Protein AF-A0A9Y2KYI3-F1 (afdb_monomer_lite)

Organism: NCBI:txid2997337

pLDDT: mean 72.44, std 17.0, range [38.25, 94.44]

Secondary structure (DSSP, 8-state):
---------------------------------S--TT---EEEEEEEEETTEEEEEEEESS--BTTTEEEEEEETTT--TTTTSTTHHHHH--PPPPP--GGG-SEEE--S-HHHHT-TT--EEEEEEEETTS-BS-TT-EEEEE-GGG-

Radius of gyration: 28.13 Å; chains: 1; bounding box: 109×30×49 Å

Sequence (151 aa):
MGHSKAIGCALFVALFLFTDGSFVNSVDGQESNACPVDGCLIEIMSVANDGDELAIGLKSNFNPDISKNHFHIWWGELFDVKQVSNNAETEHNVSQGNWHPMDAYPMYTTTGAASVAQRREAVSLCVSAADRNHDIIDPKEFVCLDVSDHF

Foldseek 3Di:
DDDDDDDDDDDPPPPPPPPPPPPPPPPVPLPAAQADPVGKAKDFPDWDDDDPWIWTAMDIPGDDDLQWKDKDKAQVVVDALQCQALCVCPPVVQDFFDDDRCVVPNIDILPGTRRSVVCVVGQKMKMAMATNSRGGPDSVRMDIDGRVVND

Structure (mmCIF, N/CA/C/O backbone):
data_AF-A0A9Y2KYI3-F1
#
_entry.id   AF-A0A9Y2KYI3-F1
#
loop_
_atom_site.group_PDB
_atom_site.id
_atom_site.type_symbol
_atom_site.label_atom_id
_atom_site.label_alt_id
_atom_site.label_comp_id
_atom_site.label_asym_id
_atom_site.label_entity_id
_atom_site.label_seq_id
_atom_site.pdbx_PDB_ins_code
_atom_site.Cartn_x
_atom_site.Cartn_y
_atom_site.Cartn_z
_atom_site.occupancy
_atom_site.B_iso_or_equiv
_atom_site.auth_seq_id
_atom_site.auth_comp_id
_atom_site.auth_asym_id
_atom_site.auth_atom_id
_atom_site.pdbx_PDB_model_num
ATOM 1 N N . MET A 1 1 ? 91.143 5.590 -21.441 1.00 47.62 1 MET A N 1
ATOM 2 C CA . MET A 1 1 ? 90.443 6.760 -22.015 1.00 47.62 1 MET A CA 1
ATOM 3 C C . MET A 1 1 ? 89.308 6.228 -22.870 1.00 47.62 1 MET A C 1
ATOM 5 O O . MET A 1 1 ? 89.528 5.830 -24.005 1.00 47.62 1 MET A O 1
ATOM 9 N N . GLY A 1 2 ? 88.154 6.036 -22.233 1.00 38.25 2 GLY A N 1
ATOM 10 C CA . GLY A 1 2 ? 87.016 5.307 -22.784 1.00 38.25 2 GLY A CA 1
ATOM 11 C C . GLY A 1 2 ? 85.987 6.234 -23.427 1.00 38.25 2 GLY A C 1
ATOM 12 O O . GLY A 1 2 ? 85.682 7.287 -22.885 1.00 38.25 2 GLY A O 1
ATOM 13 N N . HIS A 1 3 ? 85.514 5.785 -24.587 1.00 38.56 3 HIS A N 1
ATOM 14 C CA . HIS A 1 3 ? 84.215 5.985 -25.239 1.00 38.56 3 HIS A CA 1
ATOM 15 C C . HIS A 1 3 ? 83.508 7.350 -25.187 1.00 38.56 3 HIS A C 1
ATOM 17 O O . HIS A 1 3 ? 83.016 7.798 -24.159 1.00 38.56 3 HIS A O 1
ATOM 23 N N . SER A 1 4 ? 83.272 7.910 -26.377 1.00 41.19 4 SER A N 1
ATOM 24 C CA . SER A 1 4 ? 82.076 8.708 -26.673 1.00 41.19 4 SER A CA 1
ATOM 25 C C . SER A 1 4 ? 81.779 8.669 -28.171 1.00 41.19 4 SER A C 1
ATOM 27 O O . SER A 1 4 ? 82.349 9.425 -28.950 1.00 41.19 4 SER A O 1
ATOM 29 N N . LYS A 1 5 ? 80.887 7.762 -28.574 1.00 47.22 5 LYS A N 1
ATOM 30 C CA . LYS A 1 5 ? 80.081 7.866 -29.797 1.00 47.22 5 LYS A CA 1
ATOM 31 C C . LYS A 1 5 ? 78.775 7.116 -29.566 1.00 47.22 5 LYS A C 1
ATOM 33 O O . LYS A 1 5 ? 78.800 5.897 -29.476 1.00 47.22 5 LYS A O 1
ATOM 38 N N . ALA A 1 6 ? 77.681 7.863 -29.480 1.00 46.12 6 ALA A N 1
ATOM 39 C CA . ALA A 1 6 ? 76.383 7.561 -30.087 1.00 46.12 6 ALA A CA 1
ATOM 40 C C . ALA A 1 6 ? 75.366 8.578 -29.549 1.00 46.12 6 ALA A C 1
ATOM 42 O O . ALA A 1 6 ? 74.760 8.380 -28.501 1.00 46.12 6 ALA A O 1
ATOM 43 N N . ILE A 1 7 ? 75.204 9.687 -30.271 1.00 52.81 7 ILE A N 1
ATOM 44 C CA . ILE A 1 7 ? 73.983 10.488 -30.202 1.00 52.81 7 ILE A CA 1
ATOM 45 C C . ILE A 1 7 ? 73.019 9.815 -31.174 1.00 52.81 7 ILE A C 1
ATOM 47 O O . ILE A 1 7 ? 73.226 9.853 -32.384 1.00 52.81 7 ILE A O 1
ATOM 51 N N . GLY A 1 8 ? 72.009 9.155 -30.628 1.00 43.09 8 GLY A N 1
ATOM 52 C CA . GLY A 1 8 ? 70.874 8.627 -31.368 1.00 43.09 8 GLY A CA 1
ATOM 53 C C . GLY A 1 8 ? 69.627 8.926 -30.559 1.00 43.09 8 GLY A C 1
ATOM 54 O O . GLY A 1 8 ? 69.284 8.168 -29.658 1.00 43.09 8 GLY A O 1
ATOM 55 N N . CYS A 1 9 ? 69.004 10.073 -30.835 1.00 40.16 9 CYS A N 1
ATOM 56 C CA . CYS A 1 9 ? 67.708 10.447 -30.283 1.00 40.16 9 CYS A CA 1
ATOM 57 C C . CYS A 1 9 ? 66.686 9.348 -30.588 1.00 40.16 9 CYS A C 1
ATOM 59 O O . CYS A 1 9 ? 66.307 9.149 -31.742 1.00 40.16 9 CYS A O 1
ATOM 61 N N . ALA A 1 10 ? 66.231 8.651 -29.551 1.00 47.56 10 ALA A N 1
ATOM 62 C CA . ALA A 1 10 ? 65.051 7.811 -29.626 1.00 47.56 10 ALA A CA 1
ATOM 63 C C . ALA A 1 10 ? 63.814 8.705 -29.807 1.00 47.56 10 ALA A C 1
ATOM 65 O O . ALA A 1 10 ? 63.418 9.439 -28.903 1.00 47.56 10 ALA A O 1
ATOM 66 N N . LEU A 1 11 ? 63.215 8.641 -30.995 1.00 46.78 11 LEU A N 1
ATOM 67 C CA . LEU A 1 11 ? 61.845 9.071 -31.253 1.00 46.78 11 LEU A CA 1
ATOM 68 C C . LEU A 1 11 ? 60.899 8.149 -30.470 1.00 46.78 11 LEU A C 1
ATOM 70 O O . LEU A 1 11 ? 60.588 7.046 -30.913 1.00 46.78 11 LEU A O 1
ATOM 74 N N . PHE A 1 12 ? 60.448 8.596 -29.300 1.00 41.59 12 PHE A N 1
ATOM 75 C CA . PHE A 1 12 ? 59.276 8.022 -28.643 1.00 41.59 12 PHE A CA 1
ATOM 76 C C . PHE A 1 12 ? 58.031 8.502 -29.395 1.00 41.59 12 PHE A C 1
ATOM 78 O O . PHE A 1 12 ? 57.546 9.611 -29.185 1.00 41.59 12 PHE A O 1
ATOM 85 N N . VAL A 1 13 ? 57.522 7.670 -30.302 1.00 49.72 13 VAL A N 1
ATOM 86 C CA . VAL A 1 13 ? 56.170 7.834 -30.844 1.00 49.72 13 VAL A CA 1
ATOM 87 C C . VAL A 1 13 ? 55.204 7.370 -29.757 1.00 49.72 13 VAL A C 1
ATOM 89 O O . VAL A 1 13 ? 55.073 6.177 -29.495 1.00 49.72 13 VAL A O 1
ATOM 92 N N . ALA A 1 14 ? 54.566 8.327 -29.083 1.00 52.91 14 ALA A N 1
ATOM 93 C CA . ALA A 1 14 ? 53.454 8.064 -28.182 1.00 52.91 14 ALA A CA 1
ATOM 94 C C . ALA A 1 14 ? 52.261 7.571 -29.012 1.00 52.91 14 ALA A C 1
ATOM 96 O O . ALA A 1 14 ? 51.600 8.347 -29.701 1.00 52.91 14 ALA A O 1
ATOM 97 N N . LEU A 1 15 ? 52.013 6.263 -28.973 1.00 42.88 15 LEU A N 1
ATOM 98 C CA . LEU A 1 15 ? 50.813 5.660 -29.534 1.00 42.88 15 LEU A CA 1
ATOM 99 C C . LEU A 1 15 ? 49.657 5.928 -28.557 1.00 42.88 15 LEU A C 1
ATOM 101 O O . LEU A 1 15 ? 49.441 5.171 -27.612 1.00 42.88 15 LEU A O 1
ATOM 105 N N . PHE A 1 16 ? 48.940 7.037 -28.746 1.00 46.62 16 PHE A N 1
ATOM 106 C CA . PHE A 1 16 ? 47.641 7.234 -28.105 1.00 46.62 16 PHE A CA 1
ATOM 107 C C . PHE A 1 16 ? 46.645 6.280 -28.764 1.00 46.62 16 PHE A C 1
ATOM 109 O O . PHE A 1 16 ? 46.137 6.537 -29.854 1.00 46.62 16 PHE A O 1
ATOM 116 N N . LEU A 1 17 ? 46.394 5.148 -28.108 1.00 46.28 17 LEU A N 1
ATOM 117 C CA . LEU A 1 17 ? 45.220 4.332 -28.380 1.00 46.28 17 LEU A CA 1
ATOM 118 C C . LEU A 1 17 ? 44.003 5.135 -27.913 1.00 46.28 17 LEU A C 1
ATOM 120 O O . LEU A 1 17 ? 43.673 5.147 -26.730 1.00 46.28 17 LEU A O 1
ATOM 124 N N . PHE A 1 18 ? 43.355 5.830 -28.846 1.00 50.03 18 PHE A N 1
ATOM 125 C CA . PHE A 1 18 ? 41.971 6.246 -28.676 1.00 50.03 18 PHE A CA 1
ATOM 126 C C . PHE A 1 18 ? 41.128 4.973 -28.682 1.00 50.03 18 PHE A C 1
ATOM 128 O O . PHE A 1 18 ? 40.738 4.468 -29.732 1.00 50.03 18 PHE A O 1
ATOM 135 N N . THR A 1 19 ? 40.900 4.397 -27.505 1.00 50.91 19 THR A N 1
ATOM 136 C CA . THR A 1 19 ? 39.765 3.501 -27.339 1.00 50.91 19 THR A CA 1
ATOM 137 C C . THR A 1 19 ? 38.534 4.394 -27.298 1.00 50.91 19 THR A C 1
ATOM 139 O O . THR A 1 19 ? 38.193 4.925 -26.241 1.00 50.91 19 THR A O 1
ATOM 142 N N . ASP A 1 20 ? 37.882 4.565 -28.450 1.00 48.09 20 ASP A N 1
ATOM 143 C CA . ASP A 1 20 ? 36.452 4.881 -28.535 1.00 48.09 20 ASP A CA 1
ATOM 144 C C . ASP A 1 20 ? 35.681 3.695 -27.934 1.00 48.09 20 ASP A C 1
ATOM 146 O O . ASP A 1 20 ? 35.064 2.878 -28.613 1.00 48.09 20 ASP A O 1
ATOM 150 N N . GLY A 1 21 ? 35.812 3.541 -26.619 1.00 42.75 21 GLY A N 1
ATOM 151 C CA . GLY A 1 21 ? 34.959 2.70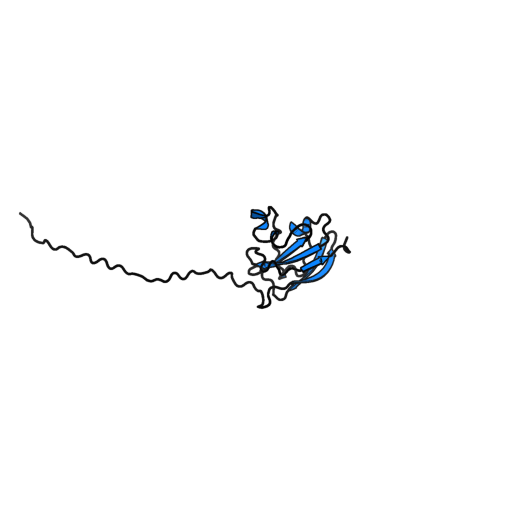0 -25.812 1.00 42.75 21 GLY A CA 1
ATOM 152 C C . GLY A 1 21 ? 33.750 3.544 -25.493 1.00 42.75 21 GLY A C 1
ATOM 153 O O . GLY A 1 21 ? 33.787 4.340 -24.558 1.00 42.75 21 GLY A O 1
ATOM 154 N N . SER A 1 22 ? 32.720 3.419 -26.326 1.00 48.00 22 SER A N 1
ATOM 155 C CA . SER A 1 22 ? 31.398 3.962 -26.065 1.00 48.00 22 SER A CA 1
ATOM 156 C C . SER A 1 22 ? 31.058 3.733 -24.596 1.00 48.00 22 SER A C 1
ATOM 158 O O . SER A 1 22 ? 30.997 2.590 -24.142 1.00 48.00 22 SER A O 1
ATOM 160 N N . PHE A 1 23 ? 30.867 4.822 -23.854 1.00 45.59 23 PHE A N 1
ATOM 161 C CA . PHE A 1 23 ? 30.216 4.771 -22.559 1.00 45.59 23 PHE A CA 1
ATOM 162 C C . PHE A 1 23 ? 28.802 4.255 -22.821 1.00 45.59 23 PHE A C 1
ATOM 164 O O . PHE A 1 23 ? 27.885 5.015 -23.128 1.00 45.59 23 PHE A O 1
ATOM 171 N N . VAL A 1 24 ? 28.629 2.937 -22.767 1.00 51.78 24 VAL A N 1
ATOM 172 C CA . VAL A 1 24 ? 27.343 2.365 -22.409 1.00 51.78 24 VAL A CA 1
ATOM 173 C C . VAL A 1 24 ? 27.111 2.872 -20.997 1.00 51.78 24 VAL A C 1
ATOM 175 O O . VAL A 1 24 ? 27.687 2.371 -20.036 1.00 51.78 24 VAL A O 1
ATOM 178 N N . ASN A 1 25 ? 26.320 3.939 -20.892 1.00 48.56 25 ASN A N 1
ATOM 179 C CA . ASN A 1 25 ? 25.523 4.150 -19.703 1.00 48.56 25 ASN A CA 1
ATOM 180 C C . ASN A 1 25 ? 24.726 2.859 -19.551 1.00 48.56 25 ASN A C 1
ATOM 182 O O . ASN A 1 25 ? 23.706 2.673 -20.216 1.00 48.56 25 ASN A O 1
ATOM 186 N N . SER A 1 26 ? 25.217 1.947 -18.719 1.00 45.19 26 SER A N 1
ATOM 187 C CA . SER A 1 26 ? 24.332 1.037 -18.026 1.00 45.19 26 SER A CA 1
ATOM 188 C C . SER A 1 26 ? 23.430 1.951 -17.208 1.00 45.19 26 SER A C 1
ATOM 190 O O . SER A 1 26 ? 23.752 2.347 -16.093 1.00 45.19 26 SER A O 1
ATOM 192 N N . VAL A 1 27 ? 22.319 2.368 -17.819 1.00 48.50 27 VAL A N 1
ATOM 193 C CA . VAL A 1 27 ? 21.075 2.462 -17.076 1.00 48.50 27 VAL A CA 1
ATOM 194 C C . VAL A 1 27 ? 20.976 1.070 -16.486 1.00 48.50 27 VAL A C 1
ATOM 196 O O . VAL A 1 27 ? 20.683 0.125 -17.219 1.00 48.50 27 VAL A O 1
ATOM 199 N N . ASP A 1 28 ? 21.389 0.915 -15.228 1.00 41.06 28 ASP A N 1
ATOM 200 C CA . ASP A 1 28 ? 20.946 -0.212 -14.428 1.00 41.06 28 ASP A CA 1
ATOM 201 C C . ASP A 1 28 ? 19.438 -0.159 -14.584 1.00 41.06 28 ASP A C 1
ATOM 203 O O . ASP A 1 28 ? 18.774 0.736 -14.056 1.00 41.06 28 ASP A O 1
ATOM 207 N N . GLY A 1 29 ? 18.932 -1.005 -15.484 1.00 39.69 29 GLY A N 1
ATOM 208 C CA . GLY A 1 29 ? 17.517 -1.123 -15.720 1.00 39.69 29 GLY A CA 1
ATOM 209 C C . GLY A 1 29 ? 16.949 -1.362 -14.345 1.00 39.69 29 GLY A C 1
ATOM 210 O O . GLY A 1 29 ? 17.383 -2.293 -13.666 1.00 39.69 29 GLY A O 1
ATOM 211 N N . GLN A 1 30 ? 16.060 -0.472 -13.910 1.00 44.25 30 GLN A N 1
ATOM 212 C CA . GLN A 1 30 ? 15.112 -0.782 -12.859 1.00 44.25 30 GLN A CA 1
ATOM 213 C C . GLN A 1 30 ? 14.651 -2.202 -13.179 1.00 44.25 30 GLN A C 1
ATOM 215 O O . GLN A 1 30 ? 14.049 -2.413 -14.235 1.00 44.25 30 GLN A O 1
ATOM 220 N N . GLU A 1 31 ? 15.129 -3.183 -12.404 1.00 52.53 31 GLU A N 1
ATOM 221 C CA . GLU A 1 31 ? 14.823 -4.588 -12.651 1.00 52.53 31 GLU A CA 1
ATOM 222 C C . GLU A 1 31 ? 13.314 -4.627 -12.789 1.00 52.53 31 GLU A C 1
ATOM 224 O O . GLU A 1 31 ? 12.626 -4.174 -11.875 1.00 52.53 31 GLU A O 1
ATOM 229 N N . SER A 1 32 ? 12.848 -4.999 -13.988 1.00 61.22 32 SER A N 1
ATOM 230 C CA . SER A 1 32 ? 11.457 -4.860 -14.408 1.00 61.22 32 SER A CA 1
ATOM 231 C C . SER A 1 32 ? 10.565 -5.206 -13.229 1.00 61.22 32 SER A C 1
ATOM 233 O O . SER A 1 32 ? 10.576 -6.356 -12.777 1.00 61.22 32 SER A O 1
ATOM 235 N N . ASN A 1 33 ? 9.814 -4.225 -12.719 1.00 65.94 33 ASN A N 1
ATOM 236 C CA . ASN A 1 33 ? 8.758 -4.522 -11.763 1.00 65.94 33 ASN A CA 1
ATOM 237 C C . ASN A 1 33 ? 7.895 -5.651 -12.360 1.00 65.94 33 ASN A C 1
ATOM 239 O O . ASN A 1 33 ? 7.823 -5.826 -13.583 1.00 65.94 33 ASN A O 1
ATOM 243 N N . ALA A 1 34 ? 7.285 -6.490 -11.526 1.00 73.69 34 ALA A N 1
ATOM 244 C CA . ALA A 1 34 ? 6.514 -7.621 -12.042 1.00 73.69 34 ALA A CA 1
ATOM 245 C C . ALA A 1 34 ? 5.136 -7.191 -12.596 1.00 73.69 34 ALA A C 1
ATOM 247 O O . ALA A 1 34 ? 4.227 -8.016 -12.675 1.00 73.69 34 ALA A O 1
ATOM 248 N N . CYS A 1 35 ? 4.960 -5.910 -12.953 1.00 79.00 35 CYS A N 1
ATOM 249 C CA . CYS A 1 35 ? 3.701 -5.381 -13.460 1.00 79.00 35 CYS A CA 1
ATOM 250 C C . CYS A 1 35 ? 3.451 -5.837 -14.905 1.00 79.00 35 CYS A C 1
ATOM 252 O O . CYS A 1 35 ? 4.357 -5.786 -15.742 1.00 79.00 35 CYS A O 1
ATOM 254 N N . PRO A 1 36 ? 2.213 -6.226 -15.242 1.00 83.69 36 PRO A N 1
ATOM 255 C CA . PRO A 1 36 ? 1.769 -6.342 -16.624 1.00 83.69 36 PRO A CA 1
ATOM 256 C C . PRO A 1 36 ? 1.861 -5.015 -17.387 1.00 83.69 36 PRO A C 1
ATOM 258 O O . PRO A 1 36 ? 1.987 -3.940 -16.802 1.00 83.69 36 PRO A O 1
ATOM 261 N N . VAL A 1 37 ? 1.712 -5.089 -18.713 1.00 81.88 37 VAL A N 1
ATOM 262 C CA . VAL A 1 37 ? 1.680 -3.906 -19.598 1.00 81.88 37 VAL A CA 1
ATOM 263 C C . VAL A 1 37 ? 0.554 -2.926 -19.260 1.00 81.88 37 VAL A C 1
ATOM 265 O O . VAL A 1 37 ? 0.692 -1.735 -19.517 1.00 81.88 37 VAL A O 1
ATOM 268 N N . ASP A 1 38 ? -0.521 -3.423 -18.650 1.00 81.38 38 ASP A N 1
ATOM 269 C CA . ASP A 1 38 ? -1.677 -2.633 -18.217 1.00 81.38 38 ASP A CA 1
ATOM 270 C C . ASP A 1 38 ? -1.480 -2.006 -16.820 1.00 81.38 38 ASP A C 1
ATOM 272 O O . ASP A 1 38 ? -2.417 -1.453 -16.254 1.00 81.38 38 ASP A O 1
ATOM 276 N N . GLY A 1 39 ? -0.273 -2.102 -16.251 1.00 84.31 39 GLY A N 1
ATOM 277 C CA . GLY A 1 39 ? 0.065 -1.585 -14.926 1.00 84.31 39 GLY A CA 1
ATOM 278 C C . GLY A 1 39 ? -0.114 -2.605 -13.800 1.00 84.31 39 GLY A C 1
ATOM 279 O O . GLY A 1 39 ? -0.636 -3.707 -13.988 1.00 84.31 39 GLY A O 1
ATOM 280 N N . CYS A 1 40 ? 0.361 -2.236 -12.609 1.00 87.81 40 CYS A N 1
ATOM 281 C CA . CYS A 1 40 ? 0.182 -3.013 -11.387 1.00 87.81 40 CYS A CA 1
ATOM 282 C C . CYS A 1 40 ? -1.148 -2.640 -10.728 1.00 87.81 40 CYS A C 1
ATOM 284 O O . CYS A 1 40 ? -1.242 -1.630 -10.038 1.00 87.81 40 CYS A O 1
ATOM 286 N N . LEU A 1 41 ? -2.165 -3.474 -10.924 1.00 88.69 41 LEU A N 1
ATOM 287 C CA . LEU A 1 41 ? -3.501 -3.254 -10.382 1.00 88.69 41 LEU A CA 1
ATOM 288 C C . LEU A 1 41 ? -3.711 -4.105 -9.133 1.00 88.69 41 LEU A C 1
ATOM 290 O O . LEU A 1 41 ? -3.321 -5.278 -9.103 1.00 88.69 41 LEU A O 1
ATOM 294 N N . ILE A 1 42 ? -4.346 -3.511 -8.124 1.00 89.31 42 ILE A N 1
ATOM 295 C CA . ILE A 1 42 ? -4.673 -4.144 -6.845 1.00 89.31 42 ILE A CA 1
ATOM 296 C C . ILE A 1 42 ? -6.147 -3.894 -6.531 1.00 89.31 42 ILE A C 1
ATOM 298 O O . ILE A 1 42 ? -6.655 -2.790 -6.708 1.00 89.31 42 ILE A O 1
ATOM 302 N N . GLU A 1 43 ? -6.816 -4.921 -6.025 1.00 89.75 43 GLU A N 1
ATOM 303 C CA . GLU A 1 43 ? -8.188 -4.884 -5.535 1.00 89.75 43 GLU A CA 1
ATOM 304 C C . GLU A 1 43 ? -8.221 -5.324 -4.066 1.00 89.75 43 GLU A C 1
ATOM 306 O O . GLU A 1 43 ? -7.603 -6.328 -3.691 1.00 89.75 43 GLU A O 1
ATOM 311 N N . ILE A 1 44 ? -8.982 -4.600 -3.239 1.00 90.12 44 ILE A N 1
ATOM 312 C CA . ILE A 1 44 ? -9.361 -5.048 -1.894 1.00 90.12 44 ILE A CA 1
ATOM 313 C C . ILE A 1 44 ? -10.589 -5.952 -2.044 1.00 90.12 44 ILE A C 1
ATOM 315 O O . ILE A 1 44 ? -11.683 -5.489 -2.352 1.00 90.12 44 ILE A O 1
ATOM 319 N N . MET A 1 45 ? -10.396 -7.255 -1.852 1.00 91.19 45 MET A N 1
ATOM 320 C CA . MET A 1 45 ? -11.423 -8.284 -2.041 1.00 91.19 45 MET A CA 1
ATOM 321 C C . MET A 1 45 ? -12.320 -8.466 -0.817 1.00 91.19 45 MET A C 1
ATOM 323 O O . MET A 1 45 ? -13.487 -8.832 -0.951 1.00 91.19 45 MET A O 1
ATOM 327 N N . SER A 1 46 ? -11.766 -8.277 0.380 1.00 89.62 46 SER A N 1
ATOM 328 C CA . SER A 1 46 ? -12.485 -8.476 1.637 1.00 89.62 46 SER A CA 1
ATOM 329 C C . SER A 1 46 ? -11.841 -7.699 2.773 1.00 89.62 46 SER A C 1
ATOM 331 O O . SER A 1 46 ? -10.615 -7.606 2.837 1.00 89.62 46 SER A O 1
ATOM 333 N N . VAL A 1 47 ? -12.670 -7.241 3.705 1.00 90.81 47 VAL A N 1
ATOM 334 C CA . VAL A 1 47 ? -12.260 -6.690 4.997 1.00 90.81 47 VAL A CA 1
ATOM 335 C C . VAL A 1 47 ? -13.052 -7.412 6.080 1.00 90.81 47 VAL A C 1
ATOM 337 O O . VAL A 1 47 ? -14.260 -7.608 5.945 1.00 90.81 47 VAL A O 1
ATOM 340 N N . ALA A 1 48 ? -12.371 -7.866 7.125 1.00 90.31 48 ALA A N 1
ATOM 341 C CA . ALA A 1 48 ? -12.989 -8.522 8.269 1.00 90.31 48 ALA A CA 1
ATOM 342 C C . ALA A 1 48 ? -12.277 -8.120 9.560 1.00 90.31 48 ALA A C 1
ATOM 344 O O . ALA A 1 48 ? -11.081 -7.842 9.543 1.00 90.31 48 ALA A O 1
ATOM 345 N N . ASN A 1 49 ? -13.000 -8.136 10.678 1.00 88.06 49 ASN A N 1
ATOM 346 C CA . ASN A 1 49 ? -12.401 -7.887 11.988 1.00 88.06 49 ASN A CA 1
ATOM 347 C C . ASN A 1 49 ? -11.597 -9.120 12.422 1.00 88.06 49 ASN A C 1
ATOM 349 O O . ASN A 1 49 ? -12.106 -10.242 12.369 1.00 88.06 49 ASN A O 1
ATOM 353 N N . ASP A 1 50 ? -10.373 -8.897 12.885 1.00 85.81 50 ASP A N 1
ATOM 354 C CA . ASP A 1 50 ? -9.485 -9.890 13.485 1.00 85.81 50 ASP A CA 1
ATOM 355 C C . ASP A 1 50 ? -8.967 -9.340 14.822 1.00 85.81 50 ASP A C 1
ATOM 357 O O . ASP A 1 50 ? -7.939 -8.667 14.907 1.00 85.81 50 ASP A O 1
ATOM 361 N N . GLY A 1 51 ? -9.757 -9.546 15.879 1.00 85.25 51 GLY A N 1
ATOM 362 C CA . GLY A 1 51 ? -9.536 -8.878 17.161 1.00 85.25 51 GLY A CA 1
ATOM 363 C C . GLY A 1 51 ? -9.745 -7.365 17.045 1.00 85.25 51 GLY A C 1
ATOM 364 O O . GLY A 1 51 ? -10.813 -6.928 16.621 1.00 85.25 51 GLY A O 1
ATOM 365 N N . ASP A 1 52 ? -8.725 -6.595 17.424 1.00 81.62 52 ASP A N 1
ATOM 366 C CA . ASP A 1 52 ? -8.711 -5.125 17.340 1.00 81.62 52 ASP A CA 1
ATOM 367 C C . ASP A 1 52 ? -8.184 -4.608 15.981 1.00 81.62 52 ASP A C 1
ATOM 369 O O . ASP A 1 52 ? -8.041 -3.403 15.779 1.00 81.62 52 ASP A O 1
ATOM 373 N N . GLU A 1 53 ? -7.874 -5.518 15.055 1.00 84.69 53 GLU A N 1
ATOM 374 C CA . GLU A 1 53 ? -7.248 -5.246 13.760 1.00 84.69 53 GLU A CA 1
ATOM 375 C C . GLU A 1 53 ? -8.166 -5.680 12.607 1.00 84.69 53 GLU A C 1
ATOM 377 O O . GLU A 1 53 ? -9.185 -6.346 12.807 1.00 84.69 53 GLU A O 1
ATOM 382 N N . LEU A 1 54 ? -7.816 -5.305 11.377 1.00 86.31 54 LEU A N 1
ATOM 383 C CA . LEU A 1 54 ? -8.521 -5.723 10.168 1.00 86.31 54 LEU A CA 1
ATOM 384 C C . LEU A 1 54 ? -7.701 -6.759 9.403 1.00 86.31 54 LEU A C 1
ATOM 386 O O . LEU A 1 54 ? -6.529 -6.541 9.105 1.00 86.31 54 LEU A O 1
ATOM 390 N N . ALA A 1 55 ? -8.336 -7.859 9.016 1.00 87.94 55 ALA A N 1
ATOM 391 C CA . ALA A 1 55 ? -7.814 -8.796 8.034 1.00 87.94 55 ALA A CA 1
ATOM 392 C C . ALA A 1 55 ? -8.270 -8.378 6.629 1.00 87.94 55 ALA A C 1
ATOM 394 O O . ALA A 1 55 ? -9.466 -8.358 6.324 1.00 87.94 55 ALA A O 1
ATOM 395 N N . ILE A 1 56 ? -7.305 -8.062 5.768 1.00 86.88 56 ILE A N 1
ATOM 396 C CA . ILE A 1 56 ? -7.513 -7.544 4.416 1.00 86.88 56 ILE A CA 1
ATOM 397 C C . ILE A 1 56 ? -7.142 -8.613 3.393 1.00 86.88 56 ILE A C 1
ATOM 399 O O . ILE A 1 56 ? -6.014 -9.109 3.364 1.00 86.88 56 ILE A O 1
ATOM 403 N N . GLY A 1 57 ? -8.100 -8.959 2.538 1.00 87.62 57 GLY A N 1
ATOM 404 C CA . GLY A 1 57 ? -7.875 -9.820 1.383 1.00 87.62 57 GLY A CA 1
ATOM 405 C C . GLY A 1 57 ? -7.542 -8.973 0.168 1.00 87.62 57 GLY A C 1
ATOM 406 O O . GLY A 1 57 ? -8.332 -8.109 -0.207 1.00 87.62 57 GLY A O 1
ATOM 407 N N . LEU A 1 58 ? -6.392 -9.22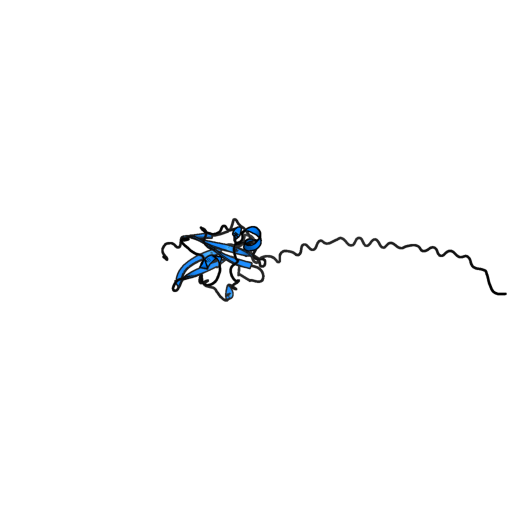5 -0.452 1.00 86.75 58 LEU A N 1
ATOM 408 C CA . LEU A 1 58 ? -5.927 -8.485 -1.623 1.00 86.75 58 LEU A CA 1
ATOM 409 C C . LEU A 1 58 ? -5.836 -9.399 -2.839 1.00 86.75 58 LEU A C 1
ATOM 411 O O . LEU A 1 58 ? -5.476 -10.572 -2.738 1.00 86.75 58 LEU A O 1
ATOM 415 N N . LYS A 1 59 ? -6.123 -8.835 -4.007 1.00 86.88 59 LYS A N 1
ATOM 416 C CA . LYS A 1 59 ? -5.898 -9.480 -5.297 1.00 86.88 59 LYS A CA 1
ATOM 417 C C . LYS A 1 59 ? -5.148 -8.526 -6.205 1.00 86.88 59 LYS A C 1
ATOM 419 O O . LYS A 1 59 ? -5.490 -7.354 -6.280 1.00 86.88 59 LYS A O 1
ATOM 424 N N . SER A 1 60 ? -4.160 -9.037 -6.922 1.00 87.19 60 SER A N 1
ATOM 425 C CA . SER A 1 60 ? -3.386 -8.267 -7.892 1.00 87.19 60 SER A CA 1
ATOM 426 C C . SER A 1 60 ? -3.363 -8.954 -9.254 1.00 87.19 60 SER A C 1
ATOM 428 O O . SER A 1 60 ? -3.530 -10.172 -9.357 1.00 87.19 60 SER A O 1
ATOM 430 N N . ASN A 1 61 ? -3.149 -8.176 -10.318 1.00 86.88 61 ASN A N 1
ATOM 431 C CA . ASN A 1 61 ? -2.909 -8.712 -11.667 1.00 86.88 61 ASN A CA 1
ATOM 432 C C . ASN A 1 61 ? -1.443 -9.145 -11.890 1.00 86.88 61 ASN A C 1
ATOM 434 O O . ASN A 1 61 ? -1.104 -9.664 -12.952 1.00 86.88 61 ASN A O 1
ATOM 438 N N . PHE A 1 62 ? -0.590 -8.953 -10.885 1.00 80.75 62 PHE A N 1
ATOM 439 C CA . PHE A 1 62 ? 0.780 -9.446 -10.806 1.00 80.75 62 PHE A CA 1
ATOM 440 C C . PHE A 1 62 ? 0.923 -10.431 -9.648 1.00 80.75 62 PHE A C 1
ATOM 442 O O . PHE A 1 62 ? 0.147 -10.379 -8.696 1.00 80.75 62 PHE A O 1
ATOM 449 N N . ASN A 1 63 ? 1.925 -11.307 -9.714 1.00 74.00 63 ASN A N 1
ATOM 450 C CA . ASN A 1 63 ? 2.320 -12.125 -8.571 1.00 74.00 63 ASN A CA 1
ATOM 451 C C . ASN A 1 63 ? 3.330 -11.335 -7.735 1.00 74.00 63 ASN A C 1
ATOM 453 O O . ASN A 1 63 ? 4.414 -11.063 -8.261 1.00 74.00 63 ASN A O 1
ATOM 457 N N . PRO A 1 64 ? 3.016 -10.958 -6.487 1.00 66.88 64 PRO A N 1
ATOM 458 C CA . PRO A 1 64 ? 3.946 -10.160 -5.709 1.00 66.88 64 PRO A CA 1
ATOM 459 C C . PRO A 1 64 ? 5.206 -10.947 -5.401 1.00 66.88 64 PRO A C 1
ATOM 461 O O . PRO A 1 64 ? 5.172 -12.119 -5.028 1.00 66.88 64 PRO A O 1
ATOM 464 N N . ASP A 1 65 ? 6.327 -10.285 -5.616 1.00 72.25 65 ASP A N 1
ATOM 465 C CA . ASP A 1 65 ? 7.663 -10.826 -5.453 1.00 72.25 65 ASP A CA 1
ATOM 466 C C . ASP A 1 65 ? 8.467 -9.708 -4.817 1.00 72.25 65 ASP A C 1
ATOM 468 O O . ASP A 1 65 ? 8.791 -8.748 -5.502 1.00 72.25 65 ASP A O 1
ATOM 472 N N . ILE A 1 66 ? 8.784 -9.809 -3.524 1.00 67.56 66 ILE A N 1
ATOM 473 C CA . ILE A 1 66 ? 9.445 -8.729 -2.771 1.00 67.56 66 ILE A CA 1
ATOM 474 C C . ILE A 1 66 ? 10.770 -8.275 -3.407 1.00 67.56 66 ILE A C 1
ATOM 476 O O . ILE A 1 66 ? 11.212 -7.151 -3.187 1.00 67.56 66 ILE A O 1
ATOM 480 N N . SER A 1 67 ? 11.400 -9.123 -4.232 1.00 71.94 67 SER A N 1
ATOM 481 C CA . SER A 1 67 ? 12.596 -8.748 -4.994 1.00 71.94 67 SER A CA 1
ATOM 482 C C . SER A 1 67 ? 12.311 -7.778 -6.155 1.00 71.94 67 SER A C 1
ATOM 484 O O . SER A 1 67 ? 13.245 -7.202 -6.717 1.00 71.94 67 SER A O 1
ATOM 486 N N . LYS A 1 68 ? 11.032 -7.569 -6.493 1.00 75.50 68 LYS A N 1
ATOM 487 C CA . LYS A 1 68 ? 10.530 -6.777 -7.625 1.00 75.50 68 LYS A CA 1
ATOM 488 C C . LYS A 1 68 ? 9.439 -5.785 -7.226 1.00 75.50 68 LYS A C 1
ATOM 490 O O . LYS A 1 68 ? 9.536 -4.619 -7.600 1.00 75.50 68 LYS A O 1
ATOM 495 N N . ASN A 1 69 ? 8.402 -6.229 -6.518 1.00 79.06 69 ASN A N 1
ATOM 496 C CA . ASN A 1 69 ? 7.279 -5.414 -6.072 1.00 79.06 69 ASN A CA 1
ATOM 497 C C . ASN A 1 69 ? 6.590 -5.938 -4.801 1.00 79.06 69 ASN A C 1
ATOM 499 O O . ASN A 1 69 ? 6.636 -7.116 -4.448 1.00 79.06 69 ASN A O 1
ATOM 503 N N . HIS A 1 70 ? 5.900 -5.028 -4.127 1.00 84.00 70 HIS A N 1
ATOM 504 C CA . HIS A 1 70 ? 5.084 -5.285 -2.946 1.00 84.00 70 HIS A CA 1
ATOM 505 C C . HIS A 1 70 ? 3.926 -4.288 -2.875 1.00 84.00 70 HIS A C 1
ATOM 507 O O . HIS A 1 70 ? 3.692 -3.509 -3.801 1.00 84.00 70 HIS A O 1
ATOM 513 N N . PHE A 1 71 ? 3.173 -4.334 -1.780 1.00 85.50 71 PHE A N 1
ATOM 514 C CA . PHE A 1 71 ? 2.061 -3.426 -1.538 1.00 85.50 71 PHE A CA 1
ATOM 515 C C . PHE A 1 71 ? 2.393 -2.436 -0.439 1.00 85.50 71 PHE A C 1
ATOM 517 O O . PHE A 1 71 ? 3.018 -2.783 0.565 1.00 85.50 71 PHE A O 1
ATOM 524 N N . HIS A 1 72 ? 1.901 -1.219 -0.604 1.00 87.31 72 HIS A N 1
ATOM 525 C CA . HIS A 1 72 ? 1.797 -0.243 0.468 1.00 87.31 72 HIS A CA 1
ATOM 526 C C . HIS A 1 72 ? 0.338 -0.122 0.860 1.00 87.31 72 HIS A C 1
ATOM 528 O O . HIS A 1 72 ? -0.508 0.039 -0.014 1.00 87.31 72 HIS A O 1
ATOM 534 N N . ILE A 1 73 ? 0.054 -0.194 2.159 1.00 87.56 73 ILE A N 1
ATOM 535 C CA . ILE A 1 73 ? -1.289 -0.036 2.725 1.00 87.56 73 ILE A CA 1
ATOM 536 C C . ILE A 1 73 ? -1.235 1.097 3.752 1.00 87.56 73 ILE A C 1
ATOM 538 O O . ILE A 1 73 ? -0.295 1.158 4.552 1.00 87.56 73 ILE A O 1
ATOM 542 N N . TRP A 1 74 ? -2.208 2.008 3.729 1.00 88.00 74 TRP A N 1
ATOM 543 C CA . TRP A 1 74 ? -2.235 3.178 4.613 1.00 88.00 74 TRP A CA 1
ATOM 544 C C . TRP A 1 74 ? -3.649 3.704 4.869 1.00 88.00 74 TRP A C 1
ATOM 546 O O . TRP A 1 74 ? -4.587 3.380 4.144 1.00 88.00 74 TRP A O 1
ATOM 556 N N . TRP A 1 75 ? -3.789 4.554 5.887 1.00 88.81 75 TRP A N 1
ATOM 557 C CA . TRP A 1 75 ? -5.013 5.315 6.148 1.00 88.81 75 TRP A CA 1
ATOM 558 C C . TRP A 1 75 ? -5.075 6.591 5.302 1.00 88.81 75 TRP A C 1
ATOM 560 O O . TRP A 1 75 ? -4.247 7.489 5.473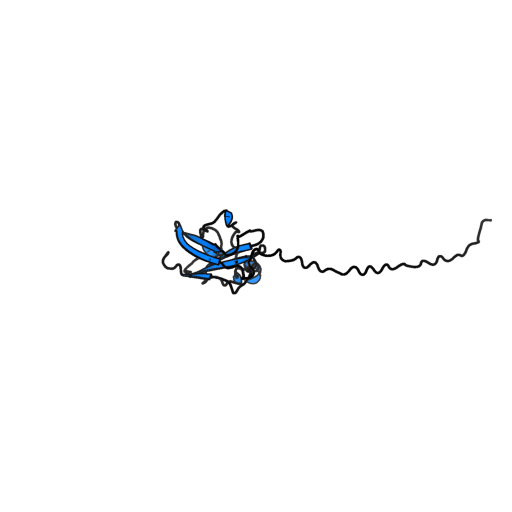 1.00 88.81 75 TRP A O 1
ATOM 570 N N . GLY A 1 76 ? -6.056 6.680 4.404 1.00 89.38 76 GLY A N 1
ATOM 571 C CA . GLY A 1 76 ? -6.166 7.735 3.391 1.00 89.38 76 GLY A CA 1
ATOM 572 C C . GLY A 1 76 ? -6.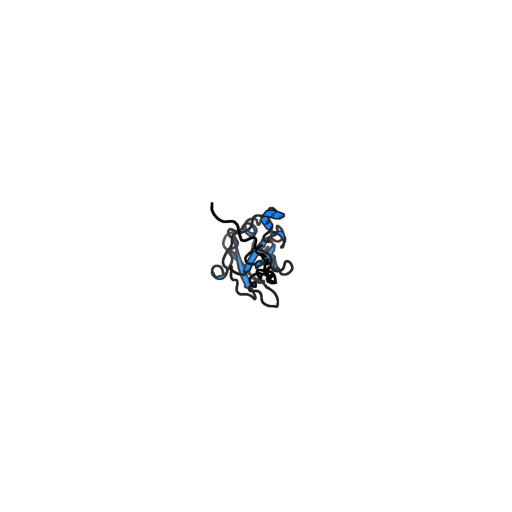405 9.140 3.947 1.00 89.38 76 GLY A C 1
ATOM 573 O O . GLY A 1 76 ? -6.050 10.124 3.305 1.00 89.38 76 GLY A O 1
ATOM 574 N N . GLU A 1 77 ? -6.968 9.263 5.148 1.00 90.25 77 GLU A N 1
ATOM 575 C CA . GLU A 1 77 ? -7.123 10.547 5.838 1.00 90.25 77 GLU A CA 1
ATOM 576 C C . GLU A 1 77 ? -5.816 11.045 6.469 1.00 90.25 77 GLU A C 1
ATOM 578 O O . GLU A 1 77 ? -5.701 12.228 6.794 1.00 90.25 77 GLU A O 1
ATOM 583 N N . LEU A 1 78 ? -4.843 10.154 6.677 1.00 83.31 78 LEU A N 1
ATOM 584 C CA . LEU A 1 78 ? -3.586 10.465 7.360 1.00 83.31 78 LEU A CA 1
ATOM 585 C C . LEU A 1 78 ? -2.415 10.626 6.397 1.00 83.31 78 LEU A C 1
ATOM 587 O O . LEU A 1 78 ? -1.503 11.401 6.690 1.00 83.31 78 LEU A O 1
ATOM 591 N N . PHE A 1 79 ? -2.443 9.906 5.276 1.00 83.56 79 PHE A N 1
ATOM 592 C CA . PHE A 1 79 ? -1.359 9.889 4.304 1.00 83.56 79 PHE A CA 1
ATOM 593 C C . PHE A 1 79 ? -1.895 9.930 2.877 1.00 83.56 79 PHE A C 1
ATOM 595 O O . PHE A 1 79 ? -2.860 9.245 2.529 1.00 83.56 79 PHE A O 1
ATOM 602 N N . ASP A 1 80 ? -1.223 10.705 2.034 1.00 86.56 80 ASP A N 1
ATOM 603 C CA . ASP A 1 80 ? -1.379 10.622 0.591 1.00 86.56 80 ASP A CA 1
ATOM 604 C C . ASP A 1 80 ? -0.451 9.552 -0.017 1.00 86.56 80 ASP A C 1
ATOM 606 O O . ASP A 1 80 ? 0.533 9.116 0.584 1.00 86.56 80 ASP A O 1
ATOM 610 N N . VAL A 1 81 ? -0.763 9.129 -1.243 1.00 87.00 81 VAL A N 1
ATOM 611 C CA . VAL A 1 81 ? -0.006 8.093 -1.964 1.00 87.00 81 VAL A CA 1
ATOM 612 C C . VAL A 1 81 ? 1.471 8.458 -2.190 1.00 87.00 81 VAL A C 1
ATOM 614 O O . VAL A 1 81 ? 2.311 7.576 -2.281 1.00 87.00 81 VAL A O 1
ATOM 617 N N . LYS A 1 82 ? 1.841 9.742 -2.254 1.00 83.62 82 LYS A N 1
ATOM 618 C CA . LYS A 1 82 ? 3.249 10.143 -2.423 1.00 83.62 82 LYS A CA 1
ATOM 619 C C . LYS A 1 82 ? 4.004 10.081 -1.100 1.00 83.62 82 LYS A C 1
ATOM 621 O O . LYS A 1 82 ? 5.173 9.719 -1.090 1.00 83.62 82 LYS A O 1
ATOM 626 N N . GLN A 1 83 ? 3.327 10.376 0.006 1.00 81.12 83 GLN A N 1
ATOM 627 C CA . GLN A 1 83 ? 3.886 10.331 1.354 1.00 81.12 83 GLN A CA 1
ATOM 628 C C . GLN A 1 83 ? 4.223 8.921 1.835 1.00 81.12 83 GLN A C 1
ATOM 630 O O . GLN A 1 83 ? 4.961 8.792 2.806 1.00 81.12 83 GLN A O 1
ATOM 635 N N . VAL A 1 84 ? 3.701 7.880 1.183 1.00 78.62 84 VAL A N 1
ATOM 636 C CA . VAL A 1 84 ? 4.020 6.482 1.508 1.00 78.62 84 VAL A CA 1
ATOM 637 C C . VAL A 1 84 ? 5.158 5.900 0.658 1.00 78.62 84 VAL A C 1
ATOM 639 O O . VAL A 1 84 ? 5.558 4.771 0.904 1.00 78.62 84 VAL A O 1
ATOM 642 N N . SER A 1 85 ? 5.736 6.664 -0.278 1.00 80.00 85 SER A N 1
ATOM 643 C CA . SER A 1 85 ? 6.851 6.224 -1.137 1.00 80.00 85 SER A CA 1
ATOM 644 C C . SER A 1 85 ? 8.203 6.147 -0.392 1.00 80.00 85 SER A C 1
ATOM 646 O O . SER A 1 85 ? 8.293 6.342 0.825 1.00 80.00 85 SER A O 1
ATOM 648 N N . ASN A 1 86 ? 9.298 5.876 -1.111 1.00 74.44 86 ASN A N 1
ATOM 649 C CA . ASN A 1 86 ? 10.647 5.732 -0.544 1.00 74.44 86 ASN A CA 1
ATOM 650 C C . ASN A 1 86 ? 11.151 6.977 0.224 1.00 74.44 86 ASN A C 1
ATOM 652 O O . ASN A 1 86 ? 12.025 6.871 1.083 1.00 74.44 86 ASN A O 1
ATOM 656 N N . ASN A 1 87 ? 10.570 8.143 -0.056 1.00 67.94 87 ASN A N 1
ATOM 657 C CA . ASN A 1 87 ? 10.897 9.443 0.515 1.00 67.94 87 ASN A CA 1
ATOM 658 C C . ASN A 1 87 ? 10.022 9.792 1.735 1.00 67.94 87 ASN A C 1
ATOM 660 O O . ASN A 1 87 ? 10.128 10.899 2.268 1.00 67.94 87 ASN A O 1
ATOM 664 N N . ALA A 1 88 ? 9.170 8.866 2.191 1.00 68.00 88 ALA A N 1
ATOM 665 C CA . ALA A 1 88 ? 8.290 9.044 3.345 1.00 68.00 88 ALA A CA 1
ATOM 666 C C . ALA A 1 88 ? 9.035 9.612 4.565 1.00 68.00 88 ALA A C 1
ATOM 668 O O . ALA A 1 88 ? 8.616 10.613 5.148 1.00 68.00 88 ALA A O 1
ATOM 669 N N . GLU A 1 89 ? 10.188 9.038 4.915 1.00 67.44 89 GLU A N 1
ATOM 670 C CA . GLU A 1 89 ? 10.962 9.480 6.080 1.00 67.44 89 GLU A CA 1
ATOM 671 C C . GLU A 1 89 ? 11.759 10.757 5.805 1.00 67.44 89 GLU A C 1
ATOM 673 O O . GLU A 1 89 ? 11.791 11.662 6.640 1.00 67.44 89 GLU A O 1
ATOM 678 N N . THR A 1 90 ? 12.387 10.852 4.633 1.00 70.50 90 THR A N 1
ATOM 679 C CA . THR A 1 90 ? 13.354 11.910 4.309 1.00 70.50 90 THR A CA 1
ATOM 680 C C . THR A 1 90 ? 12.704 13.225 3.889 1.00 70.50 90 THR A C 1
ATOM 682 O O . THR A 1 90 ? 13.240 14.289 4.198 1.00 70.50 90 THR A O 1
ATOM 685 N N . GLU A 1 91 ? 11.559 13.175 3.210 1.00 72.44 91 GLU A N 1
ATOM 686 C CA . GLU A 1 91 ? 10.864 14.353 2.678 1.00 72.44 91 GLU A CA 1
ATOM 687 C C . GLU A 1 91 ? 9.552 14.646 3.404 1.00 72.44 91 GLU A C 1
ATOM 689 O O . GLU A 1 91 ? 9.140 15.806 3.492 1.00 72.44 91 GLU A O 1
ATOM 694 N N . HIS A 1 92 ? 8.904 13.618 3.954 1.00 68.38 92 HIS A N 1
ATOM 695 C CA . HIS A 1 92 ? 7.578 13.750 4.557 1.00 68.38 92 HIS A CA 1
ATOM 696 C C . HIS A 1 92 ? 7.563 13.533 6.074 1.00 68.38 92 HIS A C 1
ATOM 698 O O . HIS A 1 92 ? 6.540 13.792 6.707 1.00 68.38 92 HIS A O 1
ATOM 704 N N . ASN A 1 93 ? 8.696 13.145 6.676 1.00 70.44 93 ASN A N 1
ATOM 705 C CA . ASN A 1 93 ? 8.827 12.865 8.109 1.00 70.44 93 ASN A CA 1
ATOM 706 C C . ASN A 1 93 ? 7.759 11.862 8.610 1.00 70.44 93 ASN A C 1
ATOM 708 O O . ASN A 1 93 ? 7.239 11.976 9.724 1.00 70.44 93 ASN A O 1
ATOM 712 N N . VAL A 1 94 ? 7.421 10.892 7.755 1.00 69.19 94 VAL A N 1
ATOM 713 C CA . VAL A 1 94 ? 6.503 9.777 8.005 1.00 69.19 94 VAL A CA 1
ATOM 714 C C . VAL A 1 94 ? 7.324 8.498 8.132 1.00 69.19 94 VAL A C 1
ATOM 716 O O . VAL A 1 94 ? 8.134 8.209 7.262 1.00 69.19 94 VAL A O 1
ATOM 719 N N . SER A 1 95 ? 7.119 7.723 9.200 1.00 67.62 95 SER A N 1
ATOM 720 C CA . SER A 1 95 ? 7.822 6.446 9.397 1.00 67.62 95 SER A CA 1
ATOM 721 C C . SER A 1 95 ? 7.282 5.375 8.452 1.00 67.62 95 SER A C 1
ATOM 723 O O . SER A 1 95 ? 6.066 5.174 8.378 1.00 67.62 95 SER A O 1
ATOM 725 N N . GLN A 1 96 ? 8.179 4.670 7.763 1.00 64.88 96 GLN A N 1
ATOM 726 C CA . GLN A 1 96 ? 7.790 3.561 6.896 1.00 64.88 96 GLN A CA 1
ATOM 727 C C . GLN A 1 96 ? 7.353 2.335 7.712 1.00 64.88 96 GLN A C 1
ATO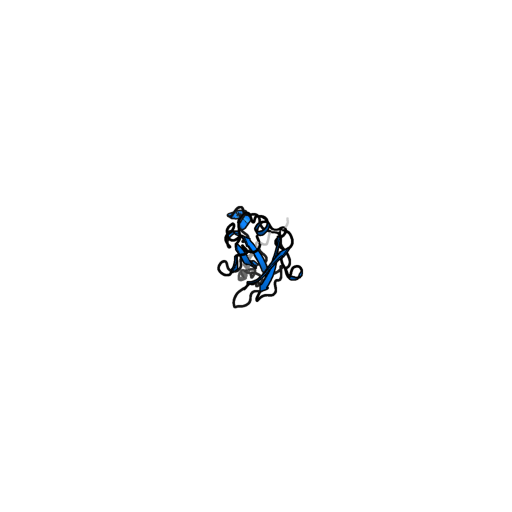M 729 O O . GLN A 1 96 ? 7.831 2.073 8.817 1.00 64.88 96 GLN A O 1
ATOM 734 N N . GLY A 1 97 ? 6.399 1.581 7.164 1.00 62.22 97 GLY A N 1
ATOM 735 C CA . GLY A 1 97 ? 5.979 0.294 7.714 1.00 62.22 97 GLY A CA 1
ATOM 736 C C . GLY A 1 97 ? 7.009 -0.814 7.474 1.00 62.22 97 GLY A C 1
ATOM 737 O O . GLY A 1 97 ? 7.887 -0.694 6.622 1.00 62.22 97 GLY A O 1
ATOM 738 N N . ASN A 1 98 ? 6.879 -1.921 8.207 1.00 62.50 98 ASN A N 1
ATOM 739 C CA . ASN A 1 98 ? 7.705 -3.105 7.981 1.00 62.50 98 ASN A CA 1
ATOM 740 C C . ASN A 1 98 ? 7.339 -3.795 6.657 1.00 62.50 98 ASN A C 1
ATOM 742 O O . ASN A 1 98 ? 6.181 -3.802 6.241 1.00 62.50 98 ASN A O 1
ATOM 746 N N . TRP A 1 99 ? 8.327 -4.426 6.025 1.00 57.19 99 TRP A N 1
ATOM 747 C CA . TRP A 1 99 ? 8.112 -5.271 4.853 1.00 57.19 99 TRP A CA 1
ATOM 748 C C . TRP A 1 99 ? 7.484 -6.613 5.234 1.00 57.19 99 TRP A C 1
ATOM 750 O O . TRP A 1 99 ? 7.952 -7.276 6.161 1.00 57.19 99 TRP A O 1
ATOM 760 N N . HIS A 1 100 ? 6.504 -7.065 4.446 1.00 59.78 100 HIS A N 1
ATOM 761 C CA . HIS A 1 100 ? 5.912 -8.398 4.565 1.00 59.78 100 HIS A CA 1
ATOM 762 C C . HIS A 1 100 ? 5.841 -9.086 3.187 1.00 59.78 100 HIS A C 1
ATOM 764 O O . HIS A 1 100 ? 5.296 -8.500 2.251 1.00 59.78 100 HIS A O 1
ATOM 770 N N . PRO A 1 101 ? 6.374 -10.314 3.028 1.00 54.81 101 PRO A N 1
ATOM 771 C CA . PRO A 1 101 ? 6.277 -11.057 1.771 1.00 54.81 101 PRO A CA 1
ATOM 772 C C . PRO A 1 101 ? 4.853 -11.603 1.564 1.00 54.81 101 PRO A C 1
ATOM 774 O O . PRO A 1 101 ? 4.356 -12.366 2.384 1.00 54.81 101 PRO A O 1
ATOM 777 N N . MET A 1 102 ? 4.171 -11.218 0.481 1.00 57.78 102 MET A N 1
ATOM 778 C CA . MET A 1 102 ? 2.738 -11.526 0.313 1.00 57.78 102 MET A CA 1
ATOM 779 C C . MET A 1 102 ? 2.431 -13.029 0.191 1.00 57.78 102 MET A C 1
ATOM 781 O O . MET A 1 102 ? 1.369 -13.472 0.616 1.00 57.78 102 MET A O 1
ATOM 785 N N . ASP A 1 103 ? 3.343 -13.838 -0.348 1.00 58.00 103 ASP A N 1
ATOM 786 C CA . ASP A 1 103 ? 3.157 -15.292 -0.448 1.00 58.00 103 ASP A CA 1
ATOM 787 C C . ASP A 1 103 ? 3.024 -15.972 0.930 1.00 58.00 103 ASP A C 1
ATOM 789 O O . ASP A 1 103 ? 2.302 -16.960 1.068 1.00 58.00 103 ASP A O 1
ATOM 793 N N . ALA A 1 104 ? 3.650 -15.402 1.963 1.00 56.69 104 ALA A N 1
ATOM 794 C CA . ALA A 1 104 ? 3.487 -15.808 3.357 1.00 56.69 104 ALA A CA 1
ATOM 795 C C . ALA A 1 104 ? 2.275 -15.154 4.056 1.00 56.69 104 ALA A C 1
ATOM 797 O O . ALA A 1 104 ? 1.869 -15.619 5.122 1.00 56.69 104 ALA A O 1
ATOM 798 N N . TYR A 1 105 ? 1.690 -14.106 3.465 1.00 58.56 105 TYR A N 1
ATOM 799 C CA . TYR A 1 105 ? 0.583 -13.312 4.016 1.00 58.56 105 TYR A CA 1
ATOM 800 C C . TYR A 1 105 ? -0.510 -13.059 2.954 1.00 58.56 105 TYR A C 1
ATOM 802 O O . TYR A 1 105 ? -0.740 -11.913 2.562 1.00 58.56 105 TYR A O 1
ATOM 810 N N . PRO A 1 106 ? -1.212 -14.109 2.472 1.00 63.31 106 PRO A N 1
ATOM 811 C CA . PRO A 1 106 ? -2.276 -13.960 1.468 1.00 63.31 106 PRO A CA 1
ATOM 812 C C . PRO A 1 106 ? -3.471 -13.142 1.987 1.00 63.31 106 PRO A C 1
ATOM 814 O O . PRO A 1 106 ? -4.225 -12.568 1.204 1.00 63.31 106 PRO A O 1
ATOM 817 N N . MET A 1 107 ? -3.625 -13.095 3.312 1.00 72.12 107 MET A N 1
ATOM 818 C CA . MET A 1 107 ? -4.432 -12.126 4.042 1.00 72.12 107 MET A CA 1
ATOM 819 C C . MET A 1 107 ? -3.470 -11.254 4.844 1.00 72.12 107 MET A C 1
ATOM 821 O O . MET A 1 107 ? -2.655 -11.780 5.606 1.00 72.12 107 MET A O 1
ATOM 825 N N . TYR A 1 108 ? -3.560 -9.939 4.676 1.00 74.19 108 TYR A N 1
ATOM 826 C CA . TYR A 1 108 ? -2.778 -8.994 5.458 1.00 74.19 108 TYR A CA 1
ATOM 827 C C . TYR A 1 108 ? -3.599 -8.541 6.662 1.00 74.19 108 TYR A C 1
ATOM 829 O O . TYR A 1 108 ? -4.615 -7.872 6.493 1.00 74.19 108 TYR A O 1
ATOM 837 N N . THR A 1 109 ? -3.175 -8.897 7.871 1.00 77.12 109 THR A N 1
ATOM 838 C CA . THR A 1 109 ? -3.737 -8.307 9.091 1.00 77.12 109 THR A CA 1
ATOM 839 C C . THR A 1 109 ? -3.050 -6.966 9.340 1.00 77.12 109 THR A C 1
ATOM 841 O O . THR A 1 109 ? -1.822 -6.901 9.287 1.00 77.12 109 THR A O 1
ATOM 844 N N . THR A 1 110 ? -3.802 -5.904 9.649 1.00 67.19 110 THR A N 1
ATOM 845 C CA . THR A 1 110 ? -3.289 -4.533 9.883 1.00 67.19 110 THR A CA 1
ATOM 846 C C . THR A 1 110 ? -2.393 -4.372 11.120 1.00 67.19 110 THR A C 1
ATOM 848 O O . THR A 1 110 ? -2.116 -3.262 11.562 1.00 67.19 110 THR A O 1
ATOM 851 N N . THR A 1 111 ? -1.850 -5.462 11.648 1.00 63.69 111 THR A N 1
ATOM 852 C CA . THR A 1 111 ? -0.901 -5.470 12.755 1.00 63.69 111 THR A CA 1
ATOM 853 C C . THR A 1 111 ? 0.480 -4.966 12.328 1.00 63.69 111 THR A C 1
ATOM 855 O O . THR A 1 111 ? 1.090 -5.498 11.402 1.00 63.69 111 THR A O 1
ATOM 858 N N . GLY A 1 112 ? 1.054 -4.030 13.087 1.00 55.03 112 GLY A N 1
ATOM 859 C CA . GLY A 1 112 ? 2.515 -3.875 13.166 1.00 55.03 112 GLY A CA 1
ATOM 860 C C . GLY A 1 112 ? 3.226 -3.051 12.080 1.00 55.03 112 GLY A C 1
ATOM 861 O O . GLY A 1 112 ? 4.459 -3.050 12.062 1.00 55.03 112 GLY A O 1
ATOM 862 N N . ALA A 1 113 ? 2.517 -2.307 11.224 1.00 58.78 113 ALA A N 1
ATOM 863 C CA . ALA A 1 113 ? 3.120 -1.309 10.328 1.00 58.78 113 ALA A CA 1
ATOM 864 C C . ALA A 1 113 ? 2.636 0.115 10.660 1.00 58.78 113 ALA A C 1
ATOM 866 O O . ALA A 1 113 ? 1.460 0.334 10.943 1.00 58.78 113 ALA A O 1
ATOM 867 N N . ALA A 1 114 ? 3.547 1.097 10.640 1.00 48.28 114 ALA A N 1
ATOM 868 C CA . ALA A 1 114 ? 3.297 2.469 11.099 1.00 48.28 114 ALA A CA 1
ATOM 869 C C . ALA A 1 114 ? 2.109 3.161 10.398 1.00 48.28 114 ALA A C 1
ATOM 871 O O . ALA A 1 114 ? 1.383 3.916 11.043 1.00 48.28 114 ALA A O 1
ATOM 872 N N . SER A 1 115 ? 1.874 2.863 9.116 1.00 56.44 115 SER A N 1
ATOM 873 C CA . SER A 1 115 ? 0.798 3.444 8.303 1.00 56.44 115 SER A CA 1
ATOM 874 C C . SER A 1 115 ? -0.594 2.874 8.592 1.00 56.44 115 SER A C 1
ATOM 876 O O . SER A 1 115 ? -1.570 3.547 8.277 1.00 56.44 115 SER A O 1
ATOM 878 N N . VAL A 1 116 ? -0.699 1.683 9.202 1.00 65.94 116 VAL A N 1
ATOM 879 C CA . VAL A 1 116 ? -1.980 1.035 9.558 1.00 65.94 116 VAL A CA 1
ATOM 880 C C . VAL A 1 116 ? -2.223 0.962 11.072 1.00 65.94 116 VAL A C 1
ATOM 882 O O . VAL A 1 116 ? -3.364 1.042 11.515 1.00 65.94 116 VAL A O 1
ATOM 885 N N . ALA A 1 117 ? -1.171 0.963 11.894 1.00 64.75 117 ALA A N 1
ATOM 886 C CA . ALA A 1 117 ? -1.297 1.036 13.352 1.00 64.75 117 ALA A CA 1
ATOM 887 C C . ALA A 1 117 ? -1.694 2.442 13.849 1.00 64.75 117 ALA A C 1
ATOM 889 O O . ALA A 1 117 ? -2.326 2.590 14.893 1.00 64.75 117 ALA A O 1
ATOM 890 N N . GLN A 1 118 ? -1.350 3.506 13.111 1.00 66.62 118 GLN A N 1
ATOM 891 C CA . GLN A 1 118 ? -1.661 4.892 13.489 1.00 66.62 118 GLN A CA 1
ATOM 892 C C . GLN A 1 118 ? -3.055 5.347 13.044 1.00 66.62 118 GLN A C 1
ATOM 894 O O . GLN A 1 118 ? -3.239 6.508 12.709 1.00 66.62 118 GLN A O 1
ATOM 899 N N . ARG A 1 119 ? -4.048 4.460 13.063 1.00 70.12 119 ARG A N 1
ATOM 900 C CA . ARG A 1 119 ? -5.383 4.706 12.506 1.00 70.12 119 ARG A CA 1
ATOM 901 C C . ARG A 1 119 ? -6.088 5.971 12.995 1.00 70.12 119 ARG A C 1
ATOM 903 O O . ARG A 1 119 ? -6.703 6.671 12.198 1.00 70.12 119 ARG A O 1
ATOM 910 N N . ARG A 1 120 ? -6.005 6.293 14.290 1.00 76.62 120 ARG A N 1
ATOM 911 C CA . ARG A 1 120 ? -6.807 7.375 14.901 1.00 76.62 120 ARG A CA 1
ATOM 912 C C . ARG A 1 120 ? -8.295 7.223 14.517 1.00 76.62 120 ARG A C 1
ATOM 914 O O . ARG A 1 120 ? -8.857 6.159 14.738 1.00 76.62 120 ARG A O 1
ATOM 921 N N . GLU A 1 121 ? -8.905 8.264 13.953 1.00 83.00 121 GLU A N 1
ATOM 922 C CA . GLU A 1 121 ? -10.300 8.299 13.485 1.00 83.00 121 GLU A CA 1
ATOM 923 C C . GLU A 1 121 ? -10.439 7.957 11.988 1.00 83.00 121 GLU A C 1
ATOM 925 O O . GLU A 1 121 ? -11.527 8.081 11.435 1.00 83.00 121 GLU A O 1
ATOM 930 N N . ALA A 1 122 ? -9.356 7.551 11.315 1.00 87.75 122 ALA A N 1
ATOM 931 C CA . ALA A 1 122 ? -9.386 7.225 9.895 1.00 87.75 122 ALA A CA 1
ATOM 932 C C . ALA A 1 122 ? -10.235 5.977 9.615 1.00 87.75 122 ALA A C 1
ATOM 934 O O . ALA A 1 122 ? -10.185 4.981 10.356 1.00 87.75 122 ALA A O 1
ATOM 935 N N . VAL A 1 123 ? -10.997 6.041 8.525 1.00 91.69 123 VAL A N 1
ATOM 936 C CA . VAL A 1 123 ? -11.883 4.966 8.066 1.00 91.69 123 VAL A CA 1
ATOM 937 C C . VAL A 1 123 ? -11.651 4.603 6.603 1.00 91.69 123 VAL A C 1
ATOM 939 O O . VAL A 1 123 ? -12.253 3.649 6.128 1.00 91.69 123 VAL A O 1
ATOM 942 N N . SER A 1 124 ? -10.765 5.301 5.891 1.00 92.94 124 SER A N 1
ATOM 943 C CA . SER A 1 124 ? -10.389 4.972 4.518 1.00 92.94 124 SER A CA 1
ATOM 944 C C . SER A 1 124 ? -9.089 4.175 4.497 1.00 92.94 124 SER A C 1
ATOM 946 O O . SER A 1 124 ? -8.023 4.706 4.809 1.00 92.94 124 SER A O 1
ATOM 948 N N . LEU A 1 125 ? -9.154 2.900 4.115 1.00 90.75 125 LEU A N 1
ATOM 949 C CA . LEU A 1 125 ? -7.968 2.069 3.922 1.00 90.75 125 LEU A CA 1
ATOM 950 C C . LEU A 1 125 ? -7.583 2.054 2.443 1.00 90.75 125 LEU A C 1
ATOM 952 O O . LEU A 1 125 ? -8.366 1.617 1.599 1.00 90.75 125 LEU A O 1
ATOM 956 N N . CYS A 1 126 ? -6.375 2.507 2.133 1.00 92.00 126 CYS A N 1
ATOM 957 C CA . CYS A 1 126 ? -5.860 2.612 0.776 1.00 92.00 126 CYS A CA 1
ATOM 958 C C . CYS A 1 126 ? -4.729 1.616 0.514 1.00 92.00 126 CYS A C 1
ATOM 960 O O . CYS A 1 126 ? -3.985 1.265 1.431 1.00 92.00 126 CYS A O 1
ATOM 962 N N . VAL A 1 127 ? -4.585 1.180 -0.740 1.00 91.12 127 VAL A N 1
ATOM 963 C CA . VAL A 1 127 ? -3.504 0.298 -1.192 1.00 91.12 127 VAL A CA 1
ATOM 964 C C . VAL A 1 127 ? -3.002 0.678 -2.587 1.00 91.12 127 VAL A C 1
ATOM 966 O O . VAL A 1 127 ? -3.783 1.055 -3.462 1.00 91.12 127 VAL A O 1
ATOM 969 N N . SER A 1 128 ? -1.690 0.560 -2.797 1.00 91.50 128 SER A N 1
ATOM 970 C CA . SER A 1 128 ? -1.019 0.738 -4.092 1.00 91.50 128 SER A CA 1
ATOM 971 C C . SER A 1 128 ? 0.196 -0.184 -4.210 1.00 91.50 128 SER A C 1
ATOM 973 O O . SER A 1 128 ? 0.687 -0.730 -3.216 1.00 91.50 128 SER A O 1
ATOM 975 N N . ALA A 1 129 ? 0.655 -0.386 -5.443 1.00 89.94 129 ALA A N 1
ATOM 976 C CA . ALA A 1 129 ? 1.830 -1.182 -5.745 1.00 89.94 129 ALA A CA 1
ATOM 977 C C . ALA A 1 129 ? 3.100 -0.338 -5.610 1.00 89.94 129 ALA A C 1
ATOM 979 O O . ALA A 1 129 ? 3.187 0.773 -6.139 1.00 89.94 129 ALA A O 1
ATOM 980 N N . ALA A 1 130 ? 4.105 -0.909 -4.961 1.00 86.75 130 ALA A N 1
ATOM 981 C CA . ALA A 1 130 ? 5.430 -0.332 -4.841 1.00 86.75 130 ALA A CA 1
ATOM 982 C C . ALA A 1 130 ? 6.488 -1.280 -5.405 1.00 86.75 130 ALA A C 1
ATOM 984 O O . ALA A 1 130 ? 6.266 -2.490 -5.496 1.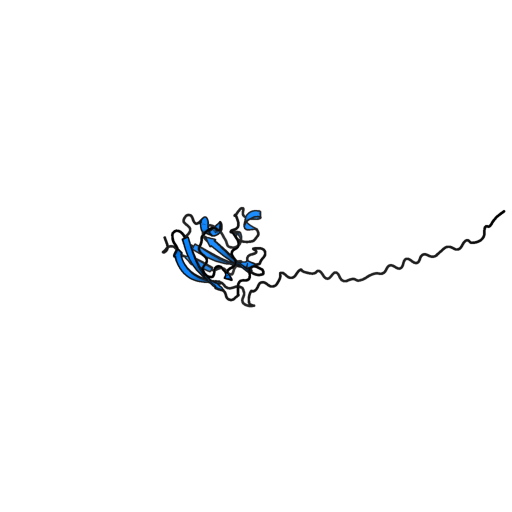00 86.75 130 ALA A O 1
ATOM 985 N N . ASP A 1 131 ? 7.625 -0.731 -5.815 1.00 85.31 131 ASP A N 1
ATOM 986 C CA . ASP A 1 131 ? 8.765 -1.505 -6.287 1.00 85.31 131 ASP A CA 1
ATOM 987 C C . ASP A 1 131 ? 9.709 -1.898 -5.140 1.00 85.31 131 ASP A C 1
ATOM 989 O O . ASP A 1 131 ? 9.556 -1.480 -3.992 1.00 85.31 131 ASP A O 1
ATOM 993 N N . ARG A 1 132 ? 10.737 -2.690 -5.455 1.00 81.31 132 ARG A N 1
ATOM 994 C CA . ARG A 1 132 ? 11.736 -3.154 -4.477 1.00 81.31 132 ARG A CA 1
ATOM 995 C C . ARG A 1 132 ? 12.444 -2.036 -3.683 1.00 81.31 132 ARG A C 1
ATOM 997 O O . ARG A 1 132 ? 13.036 -2.325 -2.648 1.00 81.31 132 ARG A O 1
ATOM 1004 N N . ASN A 1 133 ? 12.447 -0.794 -4.169 1.00 81.69 133 ASN A N 1
ATOM 1005 C CA . ASN A 1 133 ? 13.076 0.352 -3.513 1.00 81.69 133 ASN A CA 1
ATOM 1006 C C . ASN A 1 133 ? 12.087 1.127 -2.623 1.00 81.69 133 ASN A C 1
ATOM 1008 O O . ASN A 1 133 ? 12.442 2.199 -2.141 1.00 81.69 133 ASN A O 1
ATOM 1012 N N . HIS A 1 134 ? 10.877 0.596 -2.391 1.00 81.62 134 HIS A N 1
ATOM 1013 C CA . HIS A 1 134 ? 9.741 1.292 -1.771 1.00 81.62 134 HIS A CA 1
ATOM 1014 C C . HIS A 1 134 ? 9.146 2.432 -2.601 1.00 81.62 134 HIS A C 1
ATOM 1016 O O . HIS A 1 134 ? 8.331 3.190 -2.076 1.00 81.62 134 HIS A O 1
ATOM 1022 N N . ASP A 1 135 ? 9.486 2.565 -3.879 1.00 85.50 135 ASP A N 1
ATOM 1023 C CA . ASP A 1 135 ? 8.869 3.592 -4.708 1.00 85.50 135 ASP A CA 1
ATOM 1024 C C . ASP A 1 135 ? 7.465 3.172 -5.132 1.00 85.50 135 ASP A C 1
ATOM 1026 O O . ASP A 1 135 ? 7.275 2.066 -5.640 1.00 85.50 135 ASP A O 1
ATOM 1030 N N . ILE A 1 136 ? 6.477 4.055 -4.961 1.00 87.56 136 ILE A N 1
ATOM 1031 C CA . ILE A 1 136 ? 5.161 3.848 -5.574 1.00 87.56 136 ILE A CA 1
ATOM 1032 C C . ILE A 1 136 ? 5.328 3.786 -7.093 1.00 87.56 136 ILE A C 1
ATOM 1034 O O . ILE A 1 136 ? 5.852 4.714 -7.711 1.00 87.56 136 ILE A O 1
ATOM 1038 N N . ILE A 1 137 ? 4.848 2.695 -7.693 1.00 88.75 137 ILE A N 1
ATOM 1039 C CA . ILE A 1 137 ? 5.031 2.418 -9.122 1.00 88.75 137 ILE A CA 1
ATOM 1040 C C . ILE A 1 137 ? 4.231 3.403 -9.978 1.00 88.75 137 ILE A C 1
ATOM 1042 O O . ILE A 1 137 ? 4.757 3.941 -10.952 1.00 88.75 137 ILE A O 1
ATOM 1046 N N . ASP A 1 138 ? 2.973 3.656 -9.610 1.00 89.69 138 ASP A N 1
ATOM 1047 C CA . ASP A 1 138 ? 2.152 4.697 -10.224 1.00 89.69 138 ASP A CA 1
ATOM 1048 C C . ASP A 1 138 ? 1.288 5.395 -9.157 1.00 89.69 138 ASP A C 1
ATOM 1050 O O . ASP A 1 138 ? 0.356 4.792 -8.625 1.00 89.69 138 ASP A O 1
ATOM 1054 N N . PRO A 1 139 ? 1.541 6.681 -8.843 1.00 89.00 139 PRO A N 1
ATOM 1055 C CA . PRO A 1 139 ? 0.779 7.417 -7.835 1.00 89.00 139 PRO A CA 1
ATOM 1056 C C . PRO A 1 139 ? -0.666 7.730 -8.258 1.00 89.00 139 PRO A C 1
ATOM 1058 O O . PRO A 1 139 ? -1.395 8.370 -7.502 1.00 89.00 139 PRO A O 1
ATOM 1061 N N . LYS A 1 140 ? -1.090 7.355 -9.469 1.00 90.81 140 LYS A N 1
ATOM 1062 C CA . LYS A 1 140 ? -2.489 7.431 -9.910 1.00 90.81 140 LYS A CA 1
ATOM 1063 C C . LYS A 1 140 ? -3.229 6.104 -9.756 1.00 90.81 140 LYS A C 1
ATOM 1065 O O . LYS A 1 140 ? -4.455 6.123 -9.763 1.00 90.81 140 LYS A O 1
ATOM 1070 N N . GLU A 1 141 ? -2.508 4.997 -9.588 1.00 90.31 141 GLU A N 1
ATOM 1071 C CA . GLU A 1 141 ? -3.070 3.652 -9.458 1.00 90.31 141 GLU A CA 1
ATOM 1072 C C . GLU A 1 141 ? -3.061 3.229 -7.984 1.00 90.31 141 GLU A C 1
ATOM 1074 O O . GLU A 1 141 ? -2.129 2.607 -7.465 1.00 90.31 141 GLU A O 1
ATOM 1079 N N . PHE A 1 142 ? -4.120 3.617 -7.279 1.00 93.44 142 PHE A N 1
ATOM 1080 C CA . PHE A 1 142 ? -4.392 3.187 -5.914 1.00 93.44 142 PHE A CA 1
ATOM 1081 C C . PHE A 1 142 ? -5.896 3.041 -5.705 1.00 93.44 142 PHE A C 1
ATOM 1083 O O . PHE A 1 142 ? -6.700 3.735 -6.329 1.00 93.44 142 PHE A O 1
ATOM 1090 N N . VAL A 1 143 ? -6.279 2.143 -4.804 1.00 94.00 143 VAL A N 1
ATOM 1091 C CA . VAL A 1 143 ? -7.675 1.956 -4.402 1.00 94.00 143 VAL A CA 1
ATOM 1092 C C . VAL A 1 143 ? -7.809 2.267 -2.925 1.00 94.00 143 VAL A C 1
ATOM 1094 O O . VAL A 1 143 ? -6.957 1.876 -2.134 1.00 94.00 143 VAL A O 1
ATOM 1097 N N . CYS A 1 144 ? -8.881 2.966 -2.565 1.00 93.38 144 CYS A N 1
ATOM 1098 C CA . CYS A 1 144 ? -9.271 3.198 -1.183 1.00 93.38 144 CYS A CA 1
ATOM 1099 C C . CYS A 1 144 ? -10.661 2.619 -0.942 1.00 93.38 144 CYS A C 1
ATOM 1101 O O . CYS A 1 144 ? -11.546 2.751 -1.791 1.00 93.38 144 CYS A O 1
ATOM 1103 N N . LEU A 1 145 ? -10.845 2.001 0.218 1.00 94.44 145 LEU A N 1
ATOM 1104 C CA . LEU A 1 145 ? -12.112 1.450 0.668 1.00 94.44 145 LEU A CA 1
ATOM 1105 C C . LEU A 1 145 ? -12.495 2.091 2.002 1.00 94.44 145 LEU A C 1
ATOM 1107 O O . LEU A 1 145 ? -11.684 2.134 2.926 1.00 94.44 145 LEU A O 1
ATOM 1111 N N . ASP A 1 146 ? -13.737 2.561 2.095 1.00 94.00 146 ASP A N 1
ATOM 1112 C CA . ASP A 1 146 ? -14.333 2.941 3.373 1.00 94.00 146 ASP A CA 1
ATOM 1113 C C . ASP A 1 146 ? -14.606 1.670 4.185 1.00 94.00 146 ASP A C 1
ATOM 1115 O O . ASP A 1 146 ? -15.296 0.759 3.725 1.00 94.00 146 ASP A O 1
ATOM 1119 N N . VAL A 1 147 ? -14.019 1.599 5.374 1.00 91.62 147 VAL A N 1
ATOM 1120 C CA . VAL A 1 147 ? -14.146 0.478 6.307 1.00 91.62 147 VAL A CA 1
ATOM 1121 C C . VAL A 1 147 ? -14.886 0.891 7.581 1.00 91.62 147 VAL A C 1
ATOM 1123 O O . VAL A 1 147 ? -14.739 0.235 8.607 1.00 91.62 147 VAL A O 1
ATOM 1126 N N . SER A 1 148 ? -15.687 1.964 7.539 1.00 92.38 148 SER A N 1
ATOM 1127 C CA . SER A 1 148 ? -16.359 2.527 8.719 1.00 92.38 148 SER A CA 1
ATOM 1128 C C . SER A 1 148 ? -17.274 1.539 9.453 1.00 92.38 148 SER A C 1
ATOM 1130 O O . SER A 1 148 ? -17.359 1.592 10.677 1.00 92.38 148 SER A O 1
ATOM 1132 N N . ASP A 1 149 ? -17.872 0.586 8.733 1.00 90.94 149 ASP A N 1
ATOM 1133 C CA . ASP A 1 149 ? -18.737 -0.472 9.281 1.00 90.94 149 ASP A CA 1
ATOM 1134 C C . ASP A 1 149 ? -17.997 -1.504 10.157 1.00 90.94 149 ASP A C 1
ATOM 1136 O O . ASP A 1 149 ? -18.622 -2.368 10.777 1.00 90.94 149 ASP A O 1
ATOM 1140 N N . HIS A 1 150 ? -16.666 -1.440 10.213 1.00 83.38 150 HIS A N 1
ATOM 1141 C CA . HIS A 1 150 ? -15.838 -2.330 11.022 1.00 83.38 150 HIS A CA 1
ATOM 1142 C C . HIS A 1 150 ? -15.532 -1.773 12.422 1.00 83.38 150 HIS A C 1
ATOM 1144 O O . HIS A 1 150 ? -14.724 -2.369 13.143 1.00 83.38 150 HIS A O 1
ATOM 1150 N N . PHE A 1 151 ? -16.168 -0.658 12.814 1.00 72.69 151 PHE A N 1
ATOM 1151 C CA . PHE A 1 151 ? -15.817 0.148 13.991 1.00 72.69 151 PHE A CA 1
ATOM 1152 C C . PHE A 1 151 ? -16.988 0.476 14.918 1.00 72.69 151 PHE A C 1
ATOM 1154 O O . PHE A 1 151 ? -18.126 0.659 14.434 1.00 72.69 151 PHE A O 1
#